Protein AF-D1Q072-F1 (afdb_monomer_lite)

Radius of gyration: 21.19 Å; chains: 1; bounding box: 79×36×53 Å

Foldseek 3Di:
DDPPPPQDWDAAPVRDIDSDPVVNVVVNVVVVLQVLQKWKKKKFFDQDPPPDRDGDAIAIEIEGDNVSCRVVLVVVVQCVVFNFPAQDDVRPDTHGRMDMDTDDPVCLVVQWDQDPVGIDHHAYEYEDLDDDPVQPPHHYDNSCVVVVPD

pLDDT: mean 84.67, std 10.83, range [37.0, 96.56]

Sequence (150 aa):
MERITSATIFKAFDGTIFESEIKCKEYEKKRKEFLNRIEFFLVRHSPDLTETGLFTKAFLVAVYSTECLQREIVNNYCIKKFGYLGPSVQGVRFQTYFSVSSINFETYLIGVIEEWKGKRRYDKILLSPTELDEFKGIERFDYMKEWGFK

Organism: NCBI:txid585502

Secondary structure (DSSP, 8-state):
---------EE-TTS-EES-HHHHHHHHHHHHHHHHTEEEEEEEEEE-TTTT--EEEEEEEEEE-TTS-HHHHHHHHHHHHH-EEEEPTTSSSEEESEEEEEE-HHHHHH-EEEETTEEEE-EEEEE-SS--GGGTTSEEE-HHHHHT--

Structure (mmCIF, N/CA/C/O backbone):
data_AF-D1Q072-F1
#
_entry.id   AF-D1Q072-F1
#
loop_
_atom_site.group_PDB
_atom_site.id
_atom_site.type_symbol
_atom_site.label_atom_id
_atom_site.label_alt_id
_atom_site.label_comp_id
_atom_site.label_asym_id
_atom_site.label_entity_id
_atom_site.label_seq_id
_atom_site.pdbx_PDB_ins_code
_atom_site.Cartn_x
_atom_site.Cartn_y
_atom_site.Cartn_z
_atom_site.occupancy
_atom_site.B_iso_or_equiv
_atom_site.auth_seq_id
_atom_site.auth_comp_id
_atom_site.auth_asym_id
_atom_site.auth_atom_id
_atom_site.pdbx_PDB_model_num
ATOM 1 N N . MET A 1 1 ? -51.315 5.923 27.790 1.00 37.00 1 MET A N 1
ATOM 2 C CA . MET A 1 1 ? -49.978 6.214 28.351 1.00 37.00 1 MET A CA 1
ATOM 3 C C . MET A 1 1 ? -48.946 5.778 27.329 1.00 37.00 1 MET A C 1
ATOM 5 O O . MET A 1 1 ? -48.575 4.611 27.306 1.00 37.00 1 MET A O 1
ATOM 9 N N . GLU A 1 2 ? -48.543 6.682 26.442 1.00 45.62 2 GLU A N 1
ATOM 10 C CA . GLU A 1 2 ? -47.451 6.422 25.504 1.00 45.62 2 GLU A CA 1
ATOM 11 C C . GLU A 1 2 ? -46.130 6.628 26.248 1.00 45.62 2 GLU A C 1
ATOM 13 O O . GLU A 1 2 ? -45.789 7.741 26.647 1.00 45.62 2 GLU A O 1
ATOM 18 N N . ARG A 1 3 ? -45.406 5.537 26.510 1.00 44.59 3 ARG A N 1
ATOM 19 C CA . ARG A 1 3 ? -44.022 5.618 26.977 1.00 44.59 3 ARG A CA 1
ATOM 20 C C . ARG A 1 3 ? -43.166 5.982 25.771 1.00 44.59 3 ARG A C 1
ATOM 22 O O . ARG A 1 3 ? -42.751 5.098 25.030 1.00 44.59 3 ARG A O 1
ATOM 29 N N . ILE A 1 4 ? -42.903 7.270 25.574 1.00 51.28 4 ILE A N 1
ATOM 30 C CA . ILE A 1 4 ? -41.814 7.700 24.698 1.00 51.28 4 ILE A CA 1
ATOM 31 C C . ILE A 1 4 ? -40.523 7.332 25.432 1.00 51.28 4 ILE A C 1
ATOM 33 O O . ILE A 1 4 ? -40.020 8.082 26.264 1.00 51.28 4 ILE A O 1
ATOM 37 N N . THR A 1 5 ? -40.015 6.125 25.190 1.00 47.72 5 THR A N 1
ATOM 38 C CA . THR A 1 5 ? -38.642 5.779 25.550 1.00 47.72 5 THR A CA 1
ATOM 39 C C . THR A 1 5 ? -37.745 6.562 24.609 1.00 47.72 5 THR A C 1
ATOM 41 O O . THR A 1 5 ? -37.548 6.166 23.462 1.00 47.72 5 THR A O 1
ATOM 44 N N . SER A 1 6 ? -37.247 7.709 25.064 1.00 57.16 6 SER A N 1
ATOM 45 C CA . SER A 1 6 ? -36.160 8.419 24.400 1.00 57.16 6 SER A CA 1
ATOM 46 C C . SER A 1 6 ? -34.942 7.493 24.377 1.00 57.16 6 SER A C 1
ATOM 48 O O . SER A 1 6 ? -34.194 7.414 25.351 1.00 57.16 6 SER A O 1
ATOM 50 N N . ALA A 1 7 ? -34.787 6.720 23.304 1.00 64.31 7 ALA A N 1
ATOM 51 C CA . ALA A 1 7 ? -33.599 5.916 23.088 1.00 64.31 7 ALA A CA 1
ATOM 52 C C . ALA A 1 7 ? -32.459 6.876 22.739 1.00 64.31 7 ALA A C 1
ATOM 54 O O . ALA A 1 7 ? -32.513 7.571 21.723 1.00 64.31 7 ALA A O 1
ATOM 55 N N . THR A 1 8 ? -31.45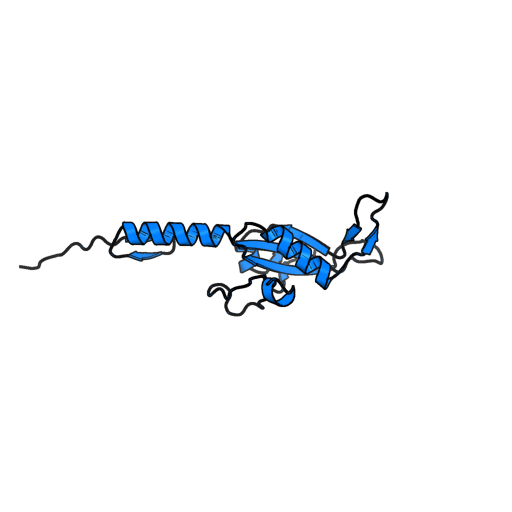3 6.964 23.605 1.00 69.25 8 THR A N 1
ATOM 56 C CA . THR A 1 8 ? -30.243 7.733 23.319 1.00 69.25 8 THR A CA 1
ATOM 57 C C . THR A 1 8 ? -29.452 6.983 22.258 1.00 69.25 8 THR A C 1
ATOM 59 O O . THR A 1 8 ? -28.876 5.931 22.523 1.00 69.25 8 THR A O 1
ATOM 62 N N . ILE A 1 9 ? -29.474 7.511 21.040 1.00 78.44 9 ILE A N 1
ATOM 63 C CA . ILE A 1 9 ? -28.798 6.933 19.887 1.00 78.44 9 ILE A CA 1
ATOM 64 C C . ILE A 1 9 ? -27.472 7.669 19.686 1.00 78.44 9 ILE A C 1
ATOM 66 O O . ILE A 1 9 ? -27.446 8.896 19.587 1.00 78.44 9 ILE A O 1
ATOM 70 N N . PHE A 1 10 ? -26.375 6.922 19.605 1.00 75.38 10 PHE A N 1
ATOM 71 C CA . PHE A 1 10 ? -25.039 7.458 19.359 1.00 75.38 10 PHE A CA 1
ATOM 72 C C . PHE A 1 10 ? -24.676 7.252 17.892 1.00 75.38 10 PHE A C 1
ATOM 74 O O . PHE A 1 10 ? -24.867 6.167 17.349 1.00 75.38 10 PHE A O 1
ATOM 81 N N . LYS A 1 11 ? -24.166 8.293 17.238 1.00 81.19 11 LYS A N 1
ATOM 82 C CA . LYS A 1 11 ? -23.777 8.260 15.827 1.00 81.19 11 LYS A CA 1
ATOM 83 C C . LYS A 1 11 ? -22.267 8.446 15.729 1.00 81.19 11 LYS A C 1
ATOM 85 O O . LYS A 1 11 ? -21.763 9.454 16.214 1.00 81.19 11 LYS A O 1
ATOM 90 N N . ALA A 1 12 ? -21.575 7.493 15.116 1.00 79.75 12 ALA A N 1
ATOM 91 C CA . ALA A 1 12 ? -20.141 7.594 14.867 1.00 79.75 12 ALA A CA 1
ATOM 92 C C . ALA A 1 12 ? -19.841 8.548 13.700 1.00 79.75 12 ALA A C 1
ATOM 94 O O . ALA A 1 12 ? -20.740 8.944 12.948 1.00 79.75 12 ALA A O 1
ATOM 95 N N . PHE A 1 13 ? -18.567 8.902 13.519 1.00 76.38 13 PHE A N 1
ATOM 96 C CA . PHE A 1 13 ? -18.127 9.834 12.470 1.00 76.38 13 PHE A CA 1
ATOM 97 C C . PHE A 1 13 ? -18.485 9.427 11.029 1.00 76.38 13 PHE A C 1
ATOM 99 O O . PHE A 1 13 ? -18.598 10.288 10.161 1.00 76.38 13 PHE A O 1
ATOM 106 N N . ASP A 1 14 ? -18.667 8.136 10.759 1.00 73.69 14 ASP A N 1
ATOM 107 C CA . ASP A 1 14 ? -19.071 7.600 9.452 1.00 73.69 14 ASP A CA 1
ATOM 108 C C . ASP A 1 14 ? -20.598 7.480 9.298 1.00 73.69 14 ASP A C 1
ATOM 110 O O . ASP A 1 14 ? -21.104 7.033 8.271 1.00 73.69 14 ASP A O 1
ATOM 114 N N . GLY A 1 15 ? -21.345 7.899 10.319 1.00 74.75 15 GLY A N 1
ATOM 115 C CA . GLY A 1 15 ? -22.796 7.865 10.356 1.00 74.75 15 GLY A CA 1
ATOM 116 C C . GLY A 1 15 ? -23.398 6.539 10.802 1.00 74.75 15 GLY A C 1
ATOM 117 O O . GLY A 1 15 ? -24.627 6.445 10.836 1.00 74.75 15 GLY A O 1
ATOM 118 N N . THR A 1 16 ? -22.577 5.555 11.185 1.00 82.25 16 THR A N 1
ATOM 119 C CA . THR A 1 16 ? -23.066 4.319 11.805 1.00 82.25 16 THR A CA 1
ATOM 120 C C . THR A 1 16 ? -23.690 4.599 13.170 1.00 82.25 16 THR A C 1
ATOM 122 O O . THR A 1 16 ? -23.283 5.508 13.898 1.00 82.25 16 THR A O 1
ATOM 125 N N . ILE A 1 17 ? -24.743 3.847 13.486 1.00 85.94 17 ILE A N 1
ATOM 126 C CA . ILE A 1 17 ? -25.601 4.097 14.640 1.00 85.94 17 ILE A CA 1
ATOM 127 C C . ILE A 1 17 ? -25.384 3.013 15.697 1.00 85.94 17 ILE A C 1
ATOM 129 O O . ILE A 1 17 ? -25.427 1.822 15.393 1.00 85.94 17 ILE A O 1
ATOM 133 N N . PHE A 1 18 ? -25.205 3.435 16.947 1.00 87.00 18 PHE A N 1
ATOM 134 C CA . PHE A 1 18 ? -24.988 2.576 18.102 1.00 87.00 18 PHE A CA 1
ATOM 135 C C . PHE A 1 18 ? -25.966 2.897 19.231 1.00 87.00 18 PHE A C 1
ATOM 137 O O . PHE A 1 18 ? -26.303 4.047 19.503 1.00 87.00 18 PHE A O 1
ATOM 144 N N . GLU A 1 19 ? -26.358 1.854 19.954 1.00 83.69 19 GLU A N 1
ATOM 145 C CA . GLU A 1 19 ? -27.234 1.942 21.130 1.00 83.69 19 GLU A CA 1
ATOM 146 C C . GLU A 1 19 ? -26.484 2.362 22.410 1.00 83.69 19 GLU A C 1
ATOM 148 O O . GLU A 1 19 ? -27.095 2.589 23.449 1.00 83.69 19 GLU A O 1
ATOM 153 N N . SER A 1 20 ? -25.147 2.436 22.373 1.00 85.69 20 SER A N 1
ATOM 154 C CA . SER A 1 20 ? -24.308 2.766 23.531 1.00 85.69 20 SER A CA 1
ATOM 155 C C . SER A 1 20 ? -23.090 3.593 23.127 1.00 85.69 20 SER A C 1
ATOM 157 O O . SER A 1 20 ? -22.403 3.273 22.154 1.00 85.69 20 SER A O 1
ATOM 159 N N . GLU A 1 21 ? -22.779 4.608 23.935 1.00 85.94 21 GLU A N 1
ATOM 160 C CA . GLU A 1 21 ? -21.612 5.480 23.774 1.00 85.94 21 GLU A CA 1
ATOM 161 C C . GLU A 1 21 ? -20.293 4.700 23.792 1.00 85.94 21 GLU A C 1
ATOM 163 O O . GLU A 1 21 ? -19.380 5.008 23.030 1.00 85.94 21 GLU A O 1
ATOM 168 N N . ILE A 1 22 ? -20.196 3.666 24.637 1.00 86.88 22 ILE A N 1
ATOM 169 C CA . ILE A 1 22 ? -18.973 2.865 24.784 1.00 86.88 22 ILE A CA 1
ATOM 170 C C . ILE A 1 22 ? -18.691 2.122 23.478 1.00 86.88 22 ILE A C 1
ATOM 172 O O . ILE A 1 22 ? -17.585 2.202 22.950 1.00 86.88 22 ILE A O 1
ATOM 176 N N . LYS A 1 23 ? -19.717 1.473 22.911 1.00 86.00 23 LYS A N 1
ATOM 177 C CA . LYS A 1 23 ? -19.608 0.771 21.624 1.00 86.00 23 LYS A CA 1
ATOM 178 C C . LYS A 1 23 ? -19.246 1.731 20.490 1.00 86.00 23 LYS A C 1
ATOM 180 O O . LYS A 1 23 ? -18.405 1.393 19.663 1.00 86.00 23 LYS A O 1
ATOM 185 N N . CYS A 1 24 ? -19.834 2.929 20.488 1.00 84.50 24 CYS A N 1
ATOM 186 C CA . CYS A 1 24 ? -19.510 3.975 19.521 1.00 84.50 24 CYS A CA 1
ATOM 187 C C . CYS A 1 24 ? -18.027 4.376 19.615 1.00 84.50 24 CYS A C 1
ATOM 189 O O . CYS A 1 24 ? -17.308 4.308 18.624 1.00 84.50 24 CYS A O 1
ATOM 191 N N . LYS A 1 25 ? -17.525 4.698 20.815 1.00 85.94 25 LYS A N 1
ATOM 192 C CA . LYS A 1 25 ? -16.119 5.093 21.016 1.00 85.94 25 LYS A CA 1
ATOM 193 C C . LYS A 1 25 ? -15.129 3.978 20.681 1.00 85.94 25 LYS A C 1
ATOM 195 O O . LYS A 1 25 ? -14.079 4.243 20.098 1.00 85.94 25 LYS A O 1
ATOM 200 N N . GLU A 1 26 ? -15.440 2.732 21.035 1.00 87.81 26 GLU A N 1
ATOM 201 C CA . GLU A 1 26 ? -14.604 1.581 20.675 1.00 87.81 26 GLU A CA 1
ATOM 202 C C . GLU A 1 26 ? -14.538 1.373 19.162 1.00 87.81 26 GLU A C 1
ATOM 204 O O . GLU A 1 26 ? -13.458 1.114 18.625 1.00 87.81 26 GLU A O 1
ATOM 209 N N . TYR A 1 27 ? -15.674 1.507 18.475 1.00 85.75 27 TYR A N 1
ATOM 210 C CA . TYR A 1 27 ? -15.736 1.446 17.020 1.00 85.75 27 TYR A CA 1
ATOM 211 C C . TYR A 1 27 ? -14.876 2.540 16.384 1.00 85.75 27 TYR A C 1
ATOM 213 O O . TYR A 1 27 ? -14.014 2.244 15.557 1.00 85.75 27 TYR A O 1
ATOM 221 N N . GLU A 1 28 ? -15.033 3.788 16.827 1.00 83.62 28 GLU A N 1
ATOM 222 C CA . GLU A 1 28 ? -14.271 4.914 16.291 1.00 83.62 28 GLU A CA 1
ATOM 223 C C . GLU A 1 28 ? -12.766 4.759 16.522 1.00 83.62 28 GLU A C 1
ATOM 225 O O . GLU A 1 28 ? -11.968 5.027 15.620 1.00 83.62 28 GLU A O 1
ATOM 230 N N . LYS A 1 29 ? -12.365 4.269 17.702 1.00 86.44 29 LYS A N 1
ATOM 231 C CA . LYS A 1 29 ? -10.961 3.984 18.012 1.00 86.44 29 LYS A CA 1
ATOM 232 C C . LYS A 1 29 ? -10.392 2.923 17.073 1.00 86.44 29 LYS A C 1
ATOM 234 O O . LYS A 1 29 ? -9.361 3.166 16.450 1.00 86.44 29 LYS A O 1
ATOM 239 N N . LYS A 1 30 ? -11.084 1.788 16.915 1.00 84.06 30 LYS A N 1
ATOM 240 C CA . LYS A 1 30 ? -10.671 0.718 15.990 1.00 84.06 30 LYS A CA 1
ATOM 241 C C . LYS A 1 30 ? -10.581 1.225 14.556 1.00 84.06 30 LYS A C 1
ATOM 243 O O . LYS A 1 30 ? -9.638 0.899 13.843 1.00 84.06 30 LYS A O 1
ATOM 248 N N . ARG A 1 31 ? -11.537 2.057 14.139 1.00 82.06 31 ARG A N 1
ATOM 249 C CA . ARG A 1 31 ? -11.571 2.630 12.794 1.00 82.06 31 ARG A CA 1
ATOM 250 C C . ARG A 1 31 ? -10.406 3.588 12.559 1.00 82.06 31 ARG A C 1
ATOM 252 O O . ARG A 1 31 ? -9.767 3.518 11.515 1.00 82.06 31 ARG A O 1
ATOM 259 N N . LYS A 1 32 ? -10.076 4.433 13.537 1.00 82.88 32 LYS A N 1
ATOM 260 C CA . LYS A 1 32 ? -8.916 5.331 13.473 1.00 82.88 32 LYS A CA 1
ATOM 261 C C . LYS A 1 32 ? -7.595 4.560 13.439 1.00 82.88 32 LYS A C 1
ATOM 263 O O . LYS A 1 32 ? -6.721 4.885 12.644 1.00 82.88 32 LYS A O 1
ATOM 268 N N . GLU A 1 33 ? -7.462 3.524 14.263 1.00 84.31 33 GLU A N 1
ATOM 269 C CA . GLU A 1 33 ? -6.295 2.634 14.248 1.00 84.31 33 GLU A CA 1
ATOM 270 C C . GLU A 1 33 ? -6.146 1.923 12.901 1.00 84.31 33 GLU A C 1
ATOM 272 O O . GLU A 1 33 ? -5.040 1.833 12.378 1.00 84.31 33 GLU A O 1
ATOM 277 N N . PHE A 1 34 ? -7.251 1.466 12.312 1.00 83.81 34 PHE A N 1
ATOM 278 C CA . PHE A 1 34 ? -7.257 0.863 10.985 1.00 83.81 34 PHE A CA 1
ATOM 279 C C . PHE A 1 34 ? -6.819 1.847 9.893 1.00 83.81 34 PHE A C 1
ATOM 281 O O . PHE A 1 34 ? -5.943 1.522 9.097 1.00 83.81 34 PHE A O 1
ATOM 288 N N . LEU A 1 35 ? -7.371 3.064 9.885 1.00 81.25 35 LEU A N 1
ATOM 289 C CA . LEU A 1 35 ? -7.003 4.094 8.910 1.00 81.25 35 LEU A CA 1
ATOM 290 C C . LEU A 1 35 ? -5.526 4.489 9.023 1.00 81.25 35 LEU A C 1
ATOM 292 O O . LEU A 1 35 ? -4.865 4.644 8.005 1.00 81.25 35 LEU A O 1
ATOM 296 N N . ASN A 1 36 ? -4.983 4.564 10.240 1.00 85.00 36 ASN A N 1
ATOM 297 C CA . ASN A 1 36 ? -3.559 4.839 10.461 1.00 85.00 36 ASN A CA 1
ATOM 298 C C . ASN A 1 36 ? -2.632 3.717 9.963 1.00 85.00 36 ASN A C 1
ATOM 300 O O . ASN A 1 36 ? -1.439 3.942 9.776 1.00 85.00 36 ASN A O 1
ATOM 304 N N . ARG A 1 37 ? -3.150 2.500 9.769 1.00 89.88 37 ARG A N 1
ATOM 305 C CA . ARG A 1 37 ? -2.379 1.365 9.239 1.00 89.88 37 ARG A CA 1
ATOM 306 C C . ARG A 1 37 ? -2.324 1.345 7.719 1.00 89.88 37 ARG A C 1
ATOM 308 O O . ARG A 1 37 ? -1.549 0.561 7.169 1.00 89.88 37 ARG A O 1
ATOM 315 N N . ILE A 1 38 ? -3.097 2.193 7.044 1.00 92.12 38 ILE A N 1
ATOM 316 C CA . ILE A 1 38 ? -3.127 2.271 5.586 1.00 92.12 38 ILE A CA 1
ATOM 317 C C . ILE A 1 38 ? -2.476 3.567 5.128 1.00 92.12 38 ILE A C 1
ATOM 319 O O . ILE A 1 38 ? -2.920 4.655 5.478 1.00 92.12 38 ILE A O 1
ATOM 323 N N . GLU A 1 39 ? -1.466 3.443 4.275 1.00 94.69 39 GLU A N 1
ATOM 324 C CA . GLU A 1 39 ? -0.904 4.582 3.553 1.00 94.69 39 GLU A CA 1
ATOM 325 C C . GLU A 1 39 ? -1.070 4.408 2.047 1.00 94.69 39 GLU A C 1
ATOM 327 O O . GLU A 1 39 ? -1.112 3.291 1.520 1.00 94.69 39 GLU A O 1
ATOM 332 N N . PHE A 1 40 ? -1.162 5.538 1.351 1.00 94.94 40 PHE A N 1
ATOM 333 C CA . PHE A 1 40 ? -1.367 5.588 -0.086 1.00 94.94 40 PHE A CA 1
ATOM 334 C C . PHE A 1 40 ? -0.142 6.181 -0.765 1.00 94.94 40 PHE A C 1
ATOM 336 O O . PHE A 1 40 ? 0.421 7.186 -0.324 1.00 94.94 40 PHE A O 1
ATOM 343 N N . PHE A 1 41 ? 0.243 5.578 -1.883 1.00 96.56 41 PHE A N 1
ATOM 344 C CA . PHE A 1 41 ? 1.399 5.986 -2.659 1.00 96.56 41 PHE A CA 1
ATOM 345 C C . PHE A 1 41 ? 1.071 6.063 -4.142 1.00 96.56 41 PHE A C 1
ATOM 347 O O . PHE A 1 41 ? 0.273 5.297 -4.681 1.00 96.56 41 PHE A O 1
ATOM 354 N N . LEU A 1 42 ? 1.755 6.976 -4.812 1.00 95.25 42 LEU A N 1
ATOM 355 C CA . LEU A 1 42 ? 1.902 6.999 -6.251 1.00 95.25 42 LEU A CA 1
ATOM 356 C C . LEU A 1 42 ? 3.273 6.432 -6.598 1.00 95.25 42 LEU A C 1
ATOM 358 O O . LEU A 1 42 ? 4.299 6.969 -6.171 1.00 95.25 42 LEU A O 1
ATOM 362 N N . VAL A 1 43 ? 3.279 5.368 -7.392 1.00 95.81 43 VAL A N 1
ATOM 363 C CA . VAL A 1 43 ? 4.502 4.775 -7.923 1.00 95.81 43 VAL A CA 1
ATOM 364 C C . VAL A 1 43 ? 4.617 5.160 -9.383 1.00 95.81 43 VAL A C 1
ATOM 366 O O . VAL A 1 43 ? 3.771 4.784 -10.190 1.00 95.81 43 VAL A O 1
ATOM 369 N N . ARG A 1 44 ? 5.676 5.888 -9.732 1.00 93.31 44 ARG A N 1
ATOM 370 C CA . ARG A 1 44 ? 6.046 6.139 -11.127 1.00 93.31 44 ARG A CA 1
ATOM 371 C C . ARG A 1 44 ? 7.183 5.210 -11.518 1.00 93.31 44 ARG A C 1
ATOM 373 O O . ARG A 1 44 ? 8.068 4.962 -10.709 1.00 93.31 44 ARG A O 1
ATOM 380 N N . HIS A 1 45 ? 7.166 4.690 -12.735 1.00 91.62 45 HIS A N 1
ATOM 381 C CA . HIS A 1 45 ? 8.172 3.751 -13.222 1.00 91.62 45 HIS A CA 1
ATOM 382 C C . HIS A 1 45 ? 8.389 3.893 -14.729 1.00 91.62 45 HIS A C 1
ATOM 384 O O . HIS A 1 45 ? 7.734 4.694 -15.401 1.00 91.62 45 HIS A O 1
ATOM 390 N N . SER A 1 46 ? 9.322 3.097 -15.259 1.00 88.38 46 SER A N 1
ATOM 391 C CA . SER A 1 46 ? 9.719 3.122 -16.672 1.00 88.38 46 SER A CA 1
ATOM 392 C C . SER A 1 46 ? 10.290 4.494 -17.065 1.00 88.38 46 SER A C 1
ATOM 394 O O . SER A 1 46 ? 9.605 5.274 -17.738 1.00 88.38 46 SER A O 1
ATOM 396 N N . PRO A 1 47 ? 11.512 4.814 -16.593 1.00 84.88 47 PRO A N 1
ATOM 397 C CA . PRO A 1 47 ? 12.196 6.045 -16.945 1.00 84.88 47 PRO A CA 1
ATOM 398 C C . PRO A 1 47 ? 12.461 6.058 -18.448 1.00 84.88 47 PRO A C 1
ATOM 400 O O . PRO A 1 47 ? 12.840 5.045 -19.035 1.00 84.88 47 PRO A O 1
ATOM 403 N N . ASP A 1 48 ? 12.235 7.207 -19.064 1.00 83.88 48 ASP A N 1
ATOM 404 C CA . ASP A 1 48 ? 12.623 7.455 -20.439 1.00 83.88 48 ASP A CA 1
ATOM 405 C C . ASP A 1 48 ? 14.153 7.493 -20.540 1.00 83.88 48 ASP A C 1
ATOM 407 O O . ASP A 1 48 ? 14.796 8.432 -20.076 1.00 83.88 48 ASP A O 1
ATOM 411 N N . LEU A 1 49 ? 14.731 6.452 -21.138 1.00 78.06 49 LEU A N 1
ATOM 412 C CA . LEU A 1 49 ? 16.177 6.310 -21.315 1.00 78.06 49 LEU A CA 1
ATOM 413 C C . LEU A 1 49 ? 16.716 7.048 -22.548 1.00 78.06 49 LEU A C 1
ATOM 415 O O . LEU A 1 49 ? 17.915 6.979 -22.804 1.00 78.06 49 LEU A O 1
ATOM 419 N N . THR A 1 50 ? 15.852 7.704 -23.329 1.00 75.38 50 THR A N 1
ATOM 420 C CA . THR A 1 50 ? 16.242 8.301 -24.613 1.00 75.38 50 THR A CA 1
ATOM 421 C C . THR A 1 50 ? 16.594 9.783 -24.503 1.00 75.38 50 THR A C 1
ATOM 423 O O . THR A 1 50 ? 17.608 10.186 -25.063 1.00 75.38 50 THR A O 1
ATOM 426 N N . GLU A 1 51 ? 15.829 10.579 -23.745 1.00 67.19 51 GLU A N 1
ATOM 427 C CA . GLU A 1 51 ? 16.082 12.026 -23.622 1.00 67.19 51 GLU A CA 1
ATOM 428 C C . GLU A 1 51 ? 15.910 12.575 -22.205 1.00 67.19 51 GLU A C 1
ATOM 430 O O . GLU A 1 51 ? 16.763 13.320 -21.724 1.00 67.19 51 GLU A O 1
ATOM 435 N N . THR A 1 52 ? 14.804 12.260 -21.528 1.00 73.12 52 THR A N 1
ATOM 436 C CA . THR A 1 52 ? 14.386 13.060 -20.362 1.00 73.12 52 THR A CA 1
ATOM 437 C C . THR A 1 52 ? 14.692 12.431 -19.008 1.00 73.12 52 THR A C 1
ATOM 439 O O . THR A 1 52 ? 14.703 13.135 -17.997 1.00 73.12 52 THR A O 1
ATOM 442 N N . GLY A 1 53 ? 14.886 11.111 -18.939 1.00 75.00 53 GLY A N 1
ATOM 443 C CA . GLY A 1 53 ? 14.987 10.385 -17.669 1.00 75.00 53 GLY A CA 1
ATOM 444 C C . GLY A 1 53 ? 13.676 10.332 -16.874 1.00 75.00 53 GLY A C 1
ATOM 445 O O . GLY A 1 53 ? 13.649 9.782 -15.772 1.00 75.00 53 GLY A O 1
ATOM 446 N N . LEU A 1 54 ? 12.579 10.896 -17.395 1.00 83.12 54 LEU A N 1
ATOM 447 C CA . LEU A 1 54 ? 11.304 10.994 -16.687 1.00 83.12 54 LEU A CA 1
ATOM 448 C C . LEU A 1 54 ? 10.552 9.666 -16.710 1.00 83.12 54 LEU A C 1
ATOM 450 O O . LEU A 1 54 ? 10.498 8.972 -17.722 1.00 83.12 54 LEU A O 1
ATOM 454 N N . PHE A 1 55 ? 9.901 9.331 -15.598 1.00 87.12 55 PHE A N 1
ATOM 455 C CA . PHE A 1 55 ? 9.038 8.157 -15.529 1.00 87.12 55 PHE A CA 1
ATOM 456 C C . PHE A 1 55 ? 7.779 8.348 -16.379 1.00 87.12 55 PHE A C 1
ATOM 458 O O . PHE A 1 55 ? 7.042 9.322 -16.221 1.00 87.12 55 PHE A O 1
ATOM 465 N N . THR A 1 56 ? 7.529 7.400 -17.278 1.00 86.19 56 THR A N 1
ATOM 466 C CA . THR A 1 56 ? 6.466 7.495 -18.293 1.00 86.19 56 THR A CA 1
ATOM 467 C C . THR A 1 56 ? 5.146 6.871 -17.845 1.00 86.19 56 THR A C 1
ATOM 469 O O . THR A 1 56 ? 4.079 7.277 -18.322 1.00 86.19 56 THR A O 1
ATOM 472 N N . LYS A 1 57 ? 5.217 5.898 -16.929 1.00 89.94 57 LYS A N 1
ATOM 473 C CA . LYS A 1 57 ? 4.084 5.124 -16.413 1.00 89.94 57 LYS A CA 1
ATOM 474 C C . LYS A 1 57 ? 3.942 5.318 -14.909 1.00 89.94 57 LYS A C 1
ATOM 476 O O . LYS A 1 57 ? 4.922 5.601 -14.219 1.00 89.94 57 LYS A O 1
ATOM 481 N N . ALA A 1 58 ? 2.726 5.148 -14.400 1.00 92.88 58 ALA A N 1
ATOM 482 C CA . ALA A 1 58 ? 2.472 5.173 -12.971 1.00 92.88 58 ALA A CA 1
ATOM 483 C C . ALA A 1 58 ? 1.268 4.309 -12.587 1.00 92.88 58 ALA A C 1
ATOM 485 O O . ALA A 1 58 ? 0.421 4.001 -13.423 1.00 92.88 58 ALA A O 1
ATOM 486 N N . PHE A 1 59 ? 1.206 3.946 -11.312 1.00 94.31 59 PHE A N 1
ATOM 487 C CA . PHE A 1 59 ? 0.070 3.279 -10.688 1.00 94.31 59 PHE A CA 1
ATOM 488 C C . PHE A 1 59 ? -0.046 3.706 -9.221 1.00 94.31 59 PHE A C 1
ATOM 490 O O . PHE A 1 59 ? 0.896 4.230 -8.618 1.00 94.31 59 PHE A O 1
ATOM 497 N N . LEU A 1 60 ? -1.230 3.514 -8.656 1.00 95.50 60 LEU A N 1
ATOM 498 C CA . LEU A 1 60 ? -1.581 3.880 -7.294 1.00 95.50 60 LEU A CA 1
ATOM 499 C C . LEU A 1 60 ? -1.532 2.651 -6.398 1.00 95.50 60 LEU A C 1
ATOM 501 O O . LEU A 1 60 ? -2.027 1.585 -6.759 1.00 95.50 60 LEU A O 1
ATOM 505 N N . VAL A 1 61 ? -0.964 2.813 -5.212 1.00 96.00 61 VAL A N 1
ATOM 506 C CA . VAL A 1 61 ? -0.754 1.725 -4.263 1.00 96.00 61 VAL A CA 1
ATOM 507 C C . VAL A 1 61 ? -1.365 2.097 -2.927 1.00 96.00 61 VAL A C 1
ATOM 509 O O . VAL A 1 61 ? -1.010 3.125 -2.358 1.00 96.00 61 VAL A O 1
ATOM 512 N N . ALA A 1 62 ? -2.251 1.254 -2.411 1.00 95.44 62 ALA A N 1
ATOM 513 C CA . ALA A 1 62 ? -2.621 1.262 -1.002 1.00 95.44 62 ALA A CA 1
ATOM 514 C C . ALA A 1 62 ? -1.806 0.191 -0.280 1.00 95.44 62 ALA A C 1
ATOM 516 O O . ALA A 1 62 ? -1.686 -0.928 -0.776 1.00 95.44 62 ALA A O 1
ATOM 517 N N . VAL A 1 63 ? -1.242 0.517 0.878 1.00 95.56 63 VAL A N 1
ATOM 518 C CA . VAL A 1 63 ? -0.440 -0.423 1.663 1.00 95.56 63 VAL A CA 1
ATOM 519 C C . VAL A 1 63 ? -0.999 -0.511 3.061 1.00 95.56 63 VAL A C 1
ATOM 521 O O . VAL A 1 63 ? -1.035 0.491 3.769 1.00 95.56 63 VAL A O 1
ATOM 524 N N . TYR A 1 64 ? -1.382 -1.716 3.463 1.00 94.12 64 TYR A N 1
ATOM 525 C CA . TYR A 1 64 ? -1.758 -2.010 4.835 1.00 94.12 64 TYR A CA 1
ATOM 526 C C . TYR A 1 64 ? -0.570 -2.619 5.579 1.00 94.12 64 TYR A C 1
ATOM 528 O O . TYR A 1 64 ? 0.029 -3.588 5.114 1.00 94.12 64 TYR A O 1
ATOM 536 N N . SER A 1 65 ? -0.238 -2.062 6.744 1.00 91.19 65 SER A N 1
ATOM 537 C CA . SER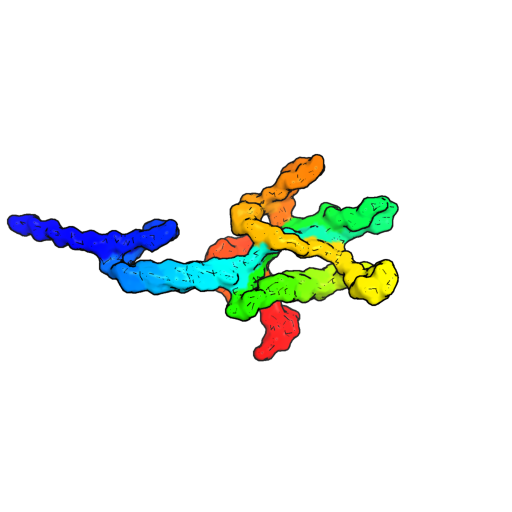 A 1 65 ? 0.777 -2.612 7.642 1.00 91.19 65 SER A CA 1
ATOM 538 C C . SER A 1 65 ? 0.379 -2.404 9.097 1.00 91.19 65 SER A C 1
ATOM 540 O O . SER A 1 65 ? 0.009 -1.305 9.502 1.00 91.19 65 SER A O 1
ATOM 542 N N . THR A 1 66 ? 0.495 -3.451 9.911 1.00 86.88 66 THR A N 1
ATOM 543 C CA . THR A 1 66 ? 0.290 -3.370 11.364 1.00 86.88 66 THR A CA 1
ATOM 544 C C . THR A 1 66 ? 1.460 -2.719 12.098 1.00 86.88 66 THR A C 1
ATOM 546 O O . THR A 1 66 ? 1.266 -2.219 13.201 1.00 86.88 66 THR A O 1
ATOM 549 N N . GLU A 1 67 ? 2.647 -2.713 11.489 1.00 86.69 67 GLU A N 1
ATOM 550 C CA . GLU A 1 67 ? 3.913 -2.269 12.093 1.00 86.69 67 GLU A CA 1
ATOM 551 C C . GLU A 1 67 ? 4.379 -0.902 11.574 1.00 86.69 67 GLU A C 1
ATOM 553 O O . GLU A 1 67 ? 5.507 -0.491 11.821 1.00 86.69 67 GLU A O 1
ATOM 558 N N . CYS A 1 68 ? 3.518 -0.185 10.847 1.00 85.38 68 CYS A N 1
ATOM 559 C CA . CYS A 1 68 ? 3.851 1.098 10.225 1.00 85.38 68 CYS A CA 1
ATOM 560 C C . CYS A 1 68 ? 5.038 1.022 9.234 1.00 85.38 68 CYS A C 1
ATOM 562 O O . CYS A 1 68 ? 5.800 1.975 9.077 1.00 85.38 68 CYS A O 1
ATOM 564 N N . LEU A 1 69 ? 5.189 -0.115 8.542 1.00 91.25 69 LEU A N 1
ATOM 565 C CA . LEU A 1 69 ? 6.252 -0.361 7.555 1.00 91.25 69 LEU A CA 1
ATOM 566 C C . LEU A 1 69 ? 5.786 -0.115 6.109 1.00 91.25 69 LEU A C 1
ATOM 568 O O . LEU A 1 69 ? 6.349 -0.662 5.160 1.00 91.25 69 LEU A O 1
ATOM 572 N N . GLN A 1 70 ? 4.737 0.689 5.905 1.00 94.69 70 GLN A N 1
ATOM 573 C CA . GLN A 1 70 ? 4.075 0.842 4.605 1.00 94.69 70 GLN A CA 1
ATOM 574 C C . GLN A 1 70 ? 5.052 1.291 3.512 1.00 94.69 70 GLN A C 1
ATOM 576 O O . GLN A 1 70 ? 5.060 0.741 2.407 1.00 94.69 70 GLN A O 1
ATOM 581 N N . ARG A 1 71 ? 5.927 2.250 3.840 1.00 94.00 71 ARG A N 1
ATOM 582 C CA . ARG A 1 71 ? 6.932 2.768 2.906 1.00 94.00 71 ARG A CA 1
ATOM 583 C C . ARG A 1 71 ? 7.999 1.731 2.546 1.00 94.00 71 ARG A C 1
ATOM 585 O O . ARG A 1 71 ? 8.463 1.701 1.407 1.00 94.00 71 ARG A O 1
ATOM 592 N N . GLU A 1 72 ? 8.387 0.874 3.483 1.00 93.81 72 GLU A N 1
ATOM 593 C CA . GLU A 1 72 ? 9.337 -0.211 3.217 1.00 93.81 72 GLU A CA 1
ATOM 594 C C . GLU A 1 72 ? 8.710 -1.292 2.340 1.00 93.81 72 GLU A C 1
ATOM 596 O O . GLU A 1 72 ? 9.323 -1.736 1.370 1.00 93.81 72 GLU A O 1
ATOM 601 N N . ILE A 1 73 ? 7.455 -1.649 2.616 1.00 95.12 73 ILE A N 1
ATOM 602 C CA . ILE A 1 73 ? 6.694 -2.629 1.838 1.00 95.12 73 ILE A CA 1
ATOM 603 C C . ILE A 1 73 ? 6.543 -2.164 0.383 1.00 95.12 73 ILE A C 1
ATOM 605 O O . ILE A 1 73 ? 6.886 -2.910 -0.535 1.00 95.12 73 ILE A O 1
ATOM 609 N N . VAL A 1 74 ? 6.101 -0.925 0.130 1.00 96.56 74 VAL A N 1
ATOM 610 C CA . VAL A 1 74 ? 5.961 -0.440 -1.258 1.00 96.56 74 VAL A CA 1
ATOM 611 C C . VAL A 1 74 ? 7.305 -0.369 -1.981 1.00 96.56 74 VAL A C 1
ATOM 613 O O . VAL A 1 74 ? 7.384 -0.745 -3.150 1.00 96.56 74 VAL A O 1
ATOM 616 N N . ASN A 1 75 ? 8.379 0.041 -1.298 1.00 94.25 75 ASN A N 1
ATOM 617 C CA . ASN A 1 75 ? 9.714 0.059 -1.890 1.00 94.25 75 ASN A CA 1
ATOM 618 C C . ASN A 1 75 ? 10.180 -1.354 -2.250 1.00 94.25 75 ASN A C 1
ATOM 620 O O . ASN A 1 75 ? 10.621 -1.572 -3.374 1.00 94.25 75 ASN A O 1
ATOM 624 N N . ASN A 1 76 ? 10.032 -2.324 -1.346 1.00 94.56 76 ASN A N 1
ATOM 625 C CA . ASN A 1 76 ? 10.409 -3.716 -1.596 1.00 94.56 76 ASN A CA 1
ATOM 626 C C . ASN A 1 76 ? 9.597 -4.342 -2.731 1.00 94.56 76 ASN A C 1
ATOM 628 O O . ASN A 1 76 ? 10.161 -5.038 -3.578 1.00 94.56 76 ASN A O 1
ATOM 632 N N . TYR A 1 77 ? 8.298 -4.048 -2.797 1.00 95.44 77 TYR A N 1
ATOM 633 C CA . TYR A 1 77 ? 7.456 -4.442 -3.922 1.00 95.44 77 TYR A CA 1
ATOM 634 C C . TYR A 1 77 ? 7.998 -3.882 -5.243 1.00 95.44 77 TYR A C 1
ATOM 636 O O . TYR A 1 77 ? 8.200 -4.629 -6.202 1.00 95.44 77 TYR A O 1
ATOM 644 N N . CYS A 1 78 ? 8.313 -2.586 -5.283 1.00 94.50 78 CYS A N 1
ATOM 645 C CA . CYS A 1 78 ? 8.838 -1.940 -6.483 1.00 94.50 78 CYS A CA 1
ATOM 646 C C . CYS A 1 78 ? 10.234 -2.449 -6.869 1.00 94.50 78 CYS A C 1
ATOM 648 O O . CYS A 1 78 ? 10.493 -2.653 -8.053 1.00 94.50 78 CYS A O 1
ATOM 650 N N . ILE A 1 79 ? 11.113 -2.720 -5.900 1.00 93.00 79 ILE A N 1
ATOM 651 C CA . ILE A 1 79 ? 12.442 -3.302 -6.142 1.00 93.00 79 ILE A CA 1
ATOM 652 C C . ILE A 1 79 ? 12.304 -4.691 -6.762 1.00 93.00 79 ILE A C 1
ATOM 654 O O . ILE A 1 79 ? 12.949 -4.969 -7.768 1.00 93.00 79 ILE A O 1
ATOM 658 N N . LYS A 1 80 ? 11.444 -5.554 -6.211 1.00 92.06 80 LYS A N 1
ATOM 659 C CA . LYS A 1 80 ? 11.226 -6.903 -6.754 1.00 92.06 80 LYS A CA 1
ATOM 660 C C . LYS A 1 80 ? 10.588 -6.878 -8.144 1.00 92.06 80 LYS A C 1
ATOM 662 O O . LYS A 1 80 ? 10.883 -7.753 -8.950 1.00 92.06 80 LYS A O 1
ATOM 667 N N . LYS A 1 81 ? 9.734 -5.889 -8.429 1.00 92.94 81 LYS A N 1
ATOM 668 C CA . LYS A 1 81 ? 9.019 -5.777 -9.708 1.00 92.94 81 LYS A CA 1
ATOM 669 C C . LYS A 1 81 ? 9.835 -5.112 -10.820 1.00 92.94 81 LYS A C 1
ATOM 671 O O . LYS A 1 81 ? 9.751 -5.544 -11.964 1.00 92.94 81 LYS A O 1
ATOM 676 N N . PHE A 1 82 ? 10.584 -4.056 -10.506 1.00 91.44 82 PHE A N 1
ATOM 677 C CA . PHE A 1 82 ? 11.261 -3.210 -11.500 1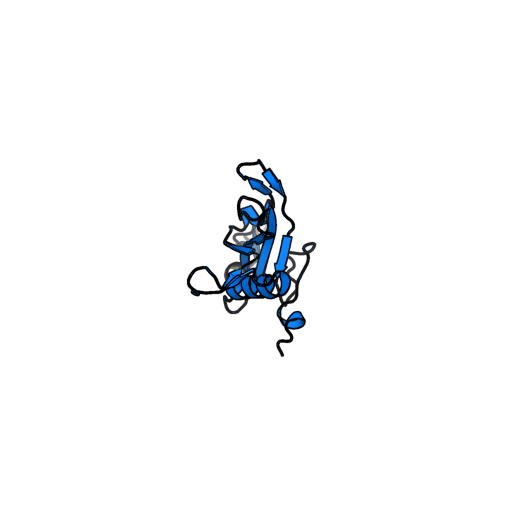.00 91.44 82 PHE A CA 1
ATOM 678 C C . PHE A 1 82 ? 12.788 -3.234 -11.404 1.00 91.44 82 PHE A C 1
ATOM 680 O O . PHE A 1 82 ? 13.461 -2.931 -12.384 1.00 91.44 82 PHE A O 1
ATOM 687 N N . GLY A 1 83 ? 13.347 -3.579 -10.244 1.00 88.88 83 GLY A N 1
ATOM 688 C CA . GLY A 1 83 ? 14.789 -3.610 -10.025 1.00 88.88 83 GLY A CA 1
ATOM 689 C C . GLY A 1 83 ? 15.460 -2.232 -10.013 1.00 88.88 83 GLY A C 1
ATOM 690 O O . GLY A 1 83 ? 14.838 -1.186 -9.788 1.00 88.88 83 GLY A O 1
ATOM 691 N N . TYR A 1 84 ? 16.771 -2.252 -10.247 1.00 87.81 84 TYR A N 1
ATOM 692 C CA . TYR A 1 84 ? 17.644 -1.080 -10.254 1.00 87.81 84 TYR A CA 1
ATOM 693 C C . TYR A 1 84 ? 18.205 -0.820 -11.648 1.00 87.81 84 TYR A C 1
ATOM 695 O O . TYR A 1 84 ? 18.535 -1.760 -12.366 1.00 87.81 84 TYR A O 1
ATOM 703 N N . LEU A 1 85 ? 18.354 0.458 -11.993 1.00 80.44 85 LEU A N 1
ATOM 704 C CA . LEU A 1 85 ? 18.996 0.920 -13.223 1.00 80.44 85 LEU A CA 1
ATOM 705 C C . LEU A 1 85 ? 20.501 0.653 -13.209 1.00 80.44 85 LEU A C 1
ATOM 707 O O . LEU A 1 85 ? 21.092 0.340 -14.236 1.00 80.44 85 LEU A O 1
ATOM 711 N N . GLY A 1 86 ? 21.110 0.771 -12.031 1.00 81.50 86 GLY A N 1
ATOM 712 C CA . GLY A 1 86 ? 22.546 0.639 -11.836 1.00 81.50 86 GLY A CA 1
ATOM 713 C C . GLY A 1 86 ? 23.019 1.408 -10.603 1.00 81.50 86 GLY A C 1
ATOM 714 O O . GLY A 1 86 ? 22.197 1.924 -9.839 1.00 81.50 86 GLY A O 1
ATOM 715 N N . PRO A 1 87 ? 24.337 1.478 -10.365 1.00 81.19 87 PRO A N 1
ATOM 716 C CA . PRO A 1 87 ? 24.896 2.351 -9.340 1.00 81.19 87 PRO A CA 1
ATOM 717 C C . PRO A 1 87 ? 24.621 3.823 -9.684 1.00 81.19 87 PRO A C 1
ATOM 719 O O . PRO A 1 87 ? 24.717 4.228 -10.840 1.00 81.19 87 PRO A O 1
ATOM 722 N N . SER A 1 88 ? 24.279 4.627 -8.678 1.00 75.06 88 SER A N 1
ATOM 723 C CA . SER A 1 88 ? 24.095 6.072 -8.832 1.00 75.06 88 SER A CA 1
ATOM 724 C C . SER A 1 88 ? 25.416 6.763 -9.181 1.00 75.06 88 SER A C 1
ATOM 726 O O . SER A 1 88 ? 26.503 6.281 -8.841 1.00 75.06 88 SER A O 1
ATOM 728 N N . VAL A 1 89 ? 25.325 7.934 -9.814 1.00 64.69 89 VAL A N 1
ATOM 729 C CA . VAL A 1 89 ? 26.480 8.790 -10.104 1.00 64.69 89 VAL A CA 1
ATOM 730 C C . VAL A 1 89 ? 27.180 9.118 -8.775 1.00 64.69 89 VAL A C 1
ATOM 732 O O . VAL A 1 89 ? 26.531 9.546 -7.824 1.00 64.69 89 VAL A O 1
ATOM 735 N N . GLN A 1 90 ? 28.493 8.865 -8.703 1.00 69.25 90 GLN A N 1
ATOM 736 C CA . GLN A 1 90 ? 29.349 8.940 -7.498 1.00 69.25 90 GLN A CA 1
ATOM 737 C C . GLN A 1 90 ? 29.224 7.783 -6.481 1.00 69.25 90 GLN A C 1
ATOM 739 O O . GLN A 1 90 ? 29.800 7.861 -5.399 1.00 69.25 90 GLN A O 1
ATOM 744 N N . GLY A 1 91 ? 28.527 6.688 -6.807 1.00 63.69 91 GLY A N 1
ATOM 745 C CA . GLY A 1 91 ? 28.509 5.464 -5.986 1.00 63.69 91 GLY A CA 1
ATOM 746 C C . GLY A 1 91 ? 27.662 5.549 -4.710 1.00 63.69 91 GLY A C 1
ATOM 747 O O . GLY A 1 91 ? 27.623 4.606 -3.920 1.00 63.69 91 GLY A O 1
ATOM 748 N N . VAL A 1 92 ? 26.944 6.654 -4.506 1.00 62.47 92 VAL A N 1
ATOM 749 C CA . VAL A 1 92 ? 26.033 6.825 -3.373 1.00 62.47 92 VAL A CA 1
ATOM 750 C C . VAL A 1 92 ? 24.660 6.278 -3.771 1.00 62.47 92 VAL A C 1
ATOM 752 O O . VAL A 1 92 ? 23.842 6.998 -4.339 1.00 62.47 92 VAL A O 1
ATOM 755 N N . ARG A 1 93 ? 24.408 5.005 -3.424 1.00 74.75 93 ARG A N 1
ATOM 756 C CA . ARG A 1 93 ? 23.158 4.231 -3.642 1.00 74.75 93 ARG A CA 1
ATOM 757 C C . ARG A 1 93 ? 22.968 3.694 -5.065 1.00 74.75 93 ARG A C 1
ATOM 759 O O . ARG A 1 93 ? 23.690 4.047 -5.990 1.00 74.75 93 ARG A O 1
ATOM 766 N N . PHE A 1 94 ? 21.982 2.814 -5.226 1.00 82.31 94 PHE A N 1
ATOM 767 C CA . PHE A 1 94 ? 21.518 2.348 -6.530 1.00 82.31 94 PHE A CA 1
ATOM 768 C C . PHE A 1 94 ? 20.423 3.270 -7.067 1.00 82.31 94 PHE A C 1
ATOM 770 O O . PHE A 1 94 ? 19.521 3.672 -6.330 1.00 82.31 94 PHE A O 1
ATOM 777 N N . GLN A 1 95 ? 20.489 3.579 -8.356 1.00 83.75 95 GLN A N 1
ATOM 778 C CA . GLN A 1 95 ? 19.435 4.283 -9.068 1.00 83.75 95 GLN A CA 1
ATOM 779 C C . GLN A 1 95 ? 18.277 3.314 -9.331 1.00 83.75 95 GLN A C 1
ATOM 781 O O . GLN A 1 95 ? 18.473 2.230 -9.879 1.00 83.75 95 GLN A O 1
ATOM 786 N N . THR A 1 96 ? 17.065 3.672 -8.917 1.00 87.00 96 THR A N 1
ATOM 787 C CA . THR A 1 96 ? 15.864 2.836 -9.064 1.00 87.00 96 THR A CA 1
ATOM 788 C C . THR A 1 96 ? 15.181 3.047 -10.417 1.00 87.00 96 THR A C 1
ATOM 790 O O . THR A 1 96 ? 15.171 4.152 -10.953 1.00 87.00 96 THR A O 1
ATOM 793 N N . TYR A 1 97 ? 14.523 2.004 -10.939 1.00 89.06 97 TYR A N 1
ATOM 794 C CA . TYR A 1 97 ? 13.626 2.098 -12.110 1.00 89.06 97 TYR A CA 1
ATOM 795 C C . TYR A 1 97 ? 12.257 2.730 -11.795 1.00 89.06 97 TYR A C 1
ATOM 797 O O . TYR A 1 97 ? 11.353 2.741 -12.638 1.00 89.06 97 TYR A O 1
ATOM 805 N N . PHE A 1 98 ? 12.091 3.235 -10.577 1.00 92.38 98 PHE A N 1
ATOM 806 C CA . PHE A 1 98 ? 10.841 3.765 -10.066 1.00 92.38 98 PHE A CA 1
ATOM 807 C C . PHE A 1 98 ? 11.079 4.909 -9.077 1.00 92.38 98 PHE A C 1
ATOM 809 O O . PHE A 1 98 ? 12.167 5.052 -8.513 1.00 92.38 98 PHE A O 1
ATOM 816 N N . SER A 1 99 ? 10.031 5.683 -8.820 1.00 92.00 99 SER A N 1
ATOM 817 C CA . SER A 1 99 ? 9.930 6.602 -7.693 1.00 92.00 99 SER A CA 1
ATOM 818 C C . SER A 1 99 ? 8.614 6.394 -6.954 1.00 92.00 99 SER A C 1
ATOM 820 O O . SER A 1 99 ? 7.591 6.059 -7.551 1.00 92.00 99 SER A O 1
ATOM 822 N N . VAL A 1 100 ? 8.654 6.588 -5.637 1.00 94.69 100 VAL A N 1
ATOM 823 C CA . VAL A 1 100 ? 7.493 6.459 -4.752 1.00 94.69 100 VAL A CA 1
ATOM 824 C C . VAL A 1 100 ? 7.236 7.804 -4.093 1.00 94.69 100 VAL A C 1
ATOM 826 O O . VAL A 1 100 ? 8.150 8.423 -3.547 1.00 94.69 100 VAL A O 1
ATOM 829 N N . SER A 1 101 ? 5.992 8.266 -4.137 1.00 93.88 101 SER A N 1
ATOM 830 C CA . SER A 1 101 ? 5.546 9.491 -3.469 1.00 93.88 101 SER A CA 1
ATOM 831 C C . SER A 1 101 ? 4.292 9.206 -2.655 1.00 93.88 101 SER A C 1
ATOM 833 O O . SER A 1 101 ? 3.376 8.562 -3.160 1.00 93.88 101 SER A O 1
ATOM 835 N N . SER A 1 102 ? 4.242 9.673 -1.409 1.00 94.00 102 SER A N 1
ATOM 836 C CA . SER A 1 102 ? 3.040 9.573 -0.576 1.00 94.00 102 SER A CA 1
ATOM 837 C C . SER A 1 102 ? 1.928 10.458 -1.137 1.00 94.00 102 SER A C 1
ATOM 839 O O . SER A 1 102 ? 2.193 11.557 -1.626 1.00 94.00 102 SER A O 1
ATOM 841 N N . ILE A 1 103 ? 0.691 9.975 -1.069 1.00 93.38 103 ILE A N 1
ATOM 842 C CA . ILE A 1 103 ? -0.505 10.689 -1.524 1.00 93.38 103 ILE A CA 1
ATOM 843 C C . ILE A 1 103 ? -1.628 10.565 -0.495 1.00 93.38 103 ILE A C 1
ATOM 845 O O . ILE A 1 103 ? -1.586 9.729 0.406 1.00 93.38 103 ILE A O 1
ATOM 849 N N . ASN A 1 104 ? -2.667 11.376 -0.671 1.00 89.88 104 ASN A N 1
ATOM 850 C CA . ASN A 1 104 ? -3.848 11.339 0.180 1.00 89.88 104 ASN A CA 1
ATOM 851 C C . ASN A 1 104 ? -4.859 10.294 -0.308 1.00 89.88 104 ASN A C 1
ATOM 853 O O . ASN A 1 104 ? -4.908 9.938 -1.491 1.00 89.88 104 ASN A O 1
ATOM 857 N N . PHE A 1 105 ? -5.730 9.866 0.605 1.00 86.94 105 PHE A N 1
ATOM 858 C CA . PHE A 1 105 ? -6.823 8.936 0.317 1.00 86.94 105 PHE A CA 1
ATOM 859 C C . PHE A 1 105 ? -7.744 9.424 -0.810 1.00 86.94 105 PHE A C 1
ATOM 861 O O . PHE A 1 105 ? -8.108 8.647 -1.688 1.00 86.94 105 PHE A O 1
ATOM 868 N N . GLU A 1 106 ? -8.078 10.716 -0.835 1.00 86.31 106 GLU A N 1
ATOM 869 C CA . GLU A 1 106 ? -8.935 11.302 -1.875 1.00 86.31 106 GLU A CA 1
ATOM 870 C C . GLU A 1 106 ? -8.327 11.138 -3.272 1.00 86.31 106 GLU A C 1
ATOM 872 O O . GLU A 1 106 ? -9.003 10.708 -4.206 1.00 86.31 106 GLU A O 1
ATOM 877 N N . THR A 1 107 ? -7.024 11.396 -3.408 1.00 86.94 107 THR A N 1
ATOM 878 C CA . THR A 1 107 ? -6.293 11.212 -4.668 1.00 86.94 107 THR A CA 1
ATOM 879 C C . THR A 1 107 ? -6.306 9.747 -5.098 1.00 86.94 107 THR A C 1
ATOM 881 O O . THR A 1 107 ? -6.538 9.441 -6.270 1.00 86.94 107 THR A O 1
ATOM 884 N N . TYR A 1 108 ? -6.119 8.828 -4.147 1.00 89.00 108 TYR A N 1
ATOM 885 C CA . TYR A 1 108 ? -6.205 7.395 -4.404 1.00 89.00 108 TYR A CA 1
ATOM 886 C C . TYR A 1 108 ? -7.611 6.970 -4.854 1.00 89.00 108 TYR A C 1
ATOM 888 O O . TYR A 1 108 ? -7.751 6.198 -5.805 1.00 89.00 108 TYR A O 1
ATOM 896 N N . LEU A 1 109 ? -8.668 7.481 -4.216 1.00 86.75 109 LEU A N 1
ATOM 897 C CA . LEU A 1 109 ? -10.058 7.179 -4.561 1.00 86.75 109 LEU A CA 1
ATOM 898 C C . LEU A 1 109 ? -10.431 7.682 -5.953 1.00 86.75 109 LEU A C 1
ATOM 900 O O . LEU A 1 109 ? -10.927 6.895 -6.763 1.00 86.75 109 LEU A O 1
ATOM 904 N N . ILE A 1 110 ? -10.143 8.949 -6.252 1.00 88.38 110 ILE A N 1
ATOM 905 C CA . ILE A 1 110 ? -10.417 9.545 -7.565 1.00 88.38 110 ILE A CA 1
ATOM 906 C C . ILE A 1 110 ? -9.684 8.749 -8.651 1.00 88.38 110 ILE A C 1
ATOM 908 O O . ILE A 1 110 ? -10.241 8.473 -9.712 1.00 88.38 110 ILE A O 1
ATOM 912 N N . GLY A 1 111 ? -8.446 8.324 -8.377 1.00 86.12 111 GLY A N 1
ATOM 913 C CA . GLY A 1 111 ? -7.656 7.525 -9.313 1.00 86.12 111 GLY A CA 1
ATOM 914 C C . GLY A 1 111 ? -7.194 8.297 -10.551 1.00 86.12 111 GLY A C 1
ATOM 915 O O . GLY A 1 111 ? -6.682 7.696 -11.495 1.00 86.12 111 GLY A O 1
ATOM 916 N N . VAL A 1 112 ? -7.399 9.616 -10.557 1.00 86.69 112 VAL A N 1
ATOM 917 C CA . VAL A 1 112 ? -7.025 10.532 -11.630 1.00 86.69 112 VAL A CA 1
ATOM 918 C C . VAL A 1 112 ? -6.103 11.584 -11.047 1.00 86.69 112 VAL A C 1
ATOM 920 O O . VAL A 1 112 ? -6.427 12.208 -10.038 1.00 86.69 112 VAL A O 1
ATOM 923 N N . ILE A 1 113 ? -4.963 11.778 -11.695 1.00 85.94 113 ILE A N 1
ATOM 924 C CA . ILE A 1 113 ? -3.984 12.793 -11.324 1.00 85.94 113 ILE A CA 1
ATOM 925 C C . ILE A 1 113 ? -3.870 13.783 -12.473 1.00 85.94 113 ILE A C 1
ATOM 927 O O . ILE A 1 113 ? -3.794 13.399 -13.642 1.00 85.94 113 ILE A O 1
ATOM 931 N N . GLU A 1 114 ? -3.887 15.064 -12.126 1.00 82.81 114 GLU A N 1
ATOM 932 C CA . GLU A 1 114 ? -3.616 16.146 -13.059 1.00 82.81 114 GLU A CA 1
ATOM 933 C C . GLU A 1 114 ? -2.104 16.328 -13.184 1.00 82.81 114 GLU A C 1
ATOM 935 O O . GLU A 1 114 ? -1.408 16.644 -12.220 1.00 82.81 114 GLU A O 1
ATOM 940 N N . GLU A 1 115 ? -1.587 16.063 -14.378 1.00 79.38 115 GLU A N 1
ATOM 941 C CA . GLU A 1 115 ? -0.192 16.286 -14.734 1.00 79.38 115 GLU A CA 1
ATOM 942 C C . GLU A 1 115 ? -0.109 17.375 -15.809 1.00 79.38 115 GLU A C 1
ATOM 944 O O . GLU A 1 115 ? -1.110 17.778 -16.398 1.00 79.38 115 GLU A O 1
ATOM 949 N N . TRP A 1 116 ? 1.101 17.840 -16.119 1.00 72.25 116 TRP A N 1
ATOM 950 C CA . TRP A 1 116 ? 1.328 18.892 -17.118 1.00 72.25 116 TRP A CA 1
ATOM 951 C C . TRP A 1 116 ? 0.814 18.545 -18.530 1.00 72.25 116 TRP A C 1
ATOM 953 O O . TRP A 1 116 ? 0.519 19.443 -19.312 1.00 72.25 116 TRP A O 1
ATOM 963 N N . LYS A 1 117 ? 0.680 17.249 -18.856 1.00 72.81 117 LYS A N 1
ATOM 964 C CA . LYS A 1 117 ? 0.072 16.757 -20.109 1.00 72.81 117 LYS A CA 1
ATOM 965 C C . LYS A 1 117 ? -1.446 16.527 -20.013 1.00 72.81 117 LYS A C 1
ATOM 967 O O . LYS A 1 117 ? -2.032 15.998 -20.954 1.00 72.81 117 LYS A O 1
ATOM 972 N N . GLY A 1 118 ? -2.077 16.875 -18.892 1.00 83.75 118 GLY A N 1
ATOM 973 C CA . GLY A 1 118 ? -3.503 16.690 -18.630 1.00 83.75 118 GLY A CA 1
ATOM 974 C C . GLY A 1 118 ? -3.808 15.627 -17.571 1.00 83.75 118 GLY A C 1
ATOM 975 O O . GLY A 1 118 ? -2.940 15.169 -16.828 1.00 83.75 118 GLY A O 1
ATOM 976 N N . LYS A 1 119 ? -5.083 15.234 -17.496 1.00 86.69 119 LYS A N 1
ATOM 977 C CA . LYS A 1 119 ? -5.587 14.265 -16.515 1.00 86.69 119 LYS A CA 1
ATOM 978 C C . LYS A 1 119 ? -5.301 12.835 -16.961 1.00 86.69 119 LYS A C 1
ATOM 980 O O . LYS A 1 119 ? -5.722 12.423 -18.040 1.00 86.69 119 LYS A O 1
ATOM 985 N N . ARG A 1 120 ? -4.628 12.063 -16.109 1.00 86.06 120 ARG A N 1
ATOM 986 C CA . ARG A 1 120 ? -4.337 10.643 -16.339 1.00 86.06 120 ARG A CA 1
ATOM 987 C C . ARG A 1 120 ? -4.988 9.778 -15.279 1.00 86.06 120 ARG A C 1
ATOM 989 O O . ARG A 1 120 ? -4.915 10.090 -14.094 1.00 86.06 120 ARG A O 1
ATOM 996 N N . ARG A 1 121 ? -5.617 8.689 -15.723 1.00 89.06 121 ARG A N 1
ATOM 997 C CA . ARG A 1 121 ? -6.164 7.651 -14.851 1.00 89.06 121 ARG A CA 1
ATOM 998 C C . ARG A 1 121 ? -5.121 6.561 -14.660 1.00 89.06 121 ARG A C 1
ATOM 1000 O O . ARG A 1 121 ? -4.516 6.125 -15.637 1.00 89.06 121 ARG A O 1
ATOM 1007 N N . TYR A 1 122 ? -4.937 6.142 -13.416 1.00 90.62 122 TYR A N 1
ATOM 1008 C CA . TYR A 1 122 ? -3.940 5.151 -13.040 1.00 90.62 122 TYR A CA 1
ATOM 1009 C C . TYR A 1 122 ? -4.588 3.905 -12.444 1.00 90.62 122 TYR A C 1
ATOM 1011 O O . TYR A 1 122 ? -5.606 3.990 -11.749 1.00 90.62 122 TYR A O 1
ATOM 1019 N N . ASP A 1 123 ? -3.970 2.758 -12.716 1.00 92.38 123 ASP A N 1
ATOM 1020 C CA . ASP A 1 123 ? -4.359 1.482 -12.127 1.00 92.38 123 ASP A CA 1
ATOM 1021 C C . ASP A 1 123 ? -4.084 1.486 -10.624 1.00 92.38 123 ASP A C 1
ATOM 1023 O O . ASP A 1 123 ? -3.213 2.215 -10.138 1.00 92.38 123 ASP A O 1
ATOM 1027 N N . LYS A 1 124 ? -4.846 0.683 -9.882 1.00 94.25 124 LYS A N 1
ATOM 1028 C CA . LYS A 1 124 ? -4.769 0.609 -8.422 1.00 94.25 124 LYS A CA 1
ATOM 1029 C C . LYS A 1 124 ? -4.404 -0.799 -7.994 1.00 94.25 124 LYS A C 1
ATOM 1031 O O . LYS A 1 124 ? -4.940 -1.761 -8.535 1.00 94.25 124 LYS A O 1
ATOM 1036 N N . ILE A 1 125 ? -3.556 -0.899 -6.981 1.00 94.62 125 ILE A N 1
ATOM 1037 C CA . ILE A 1 125 ? -3.201 -2.160 -6.338 1.00 94.62 125 ILE A CA 1
ATOM 1038 C C . ILE A 1 125 ? -3.193 -1.990 -4.820 1.00 94.62 125 ILE A C 1
ATOM 1040 O O . ILE A 1 125 ? -2.825 -0.937 -4.292 1.00 94.62 125 ILE A O 1
ATOM 1044 N N . LEU A 1 126 ? -3.591 -3.043 -4.118 1.00 95.25 126 LEU A N 1
ATOM 1045 C CA . LEU A 1 126 ? -3.523 -3.156 -2.671 1.00 95.25 126 LEU A CA 1
ATOM 1046 C C . LEU A 1 126 ? -2.386 -4.103 -2.283 1.00 95.25 126 LEU A C 1
ATOM 1048 O O . LEU A 1 126 ? -2.408 -5.277 -2.642 1.00 95.25 126 LEU A O 1
ATOM 1052 N N . LEU A 1 127 ? -1.431 -3.623 -1.490 1.00 95.19 127 LEU A N 1
ATOM 1053 C CA . LEU A 1 127 ? -0.447 -4.461 -0.809 1.00 95.19 127 LEU A CA 1
ATOM 1054 C C . LEU A 1 127 ?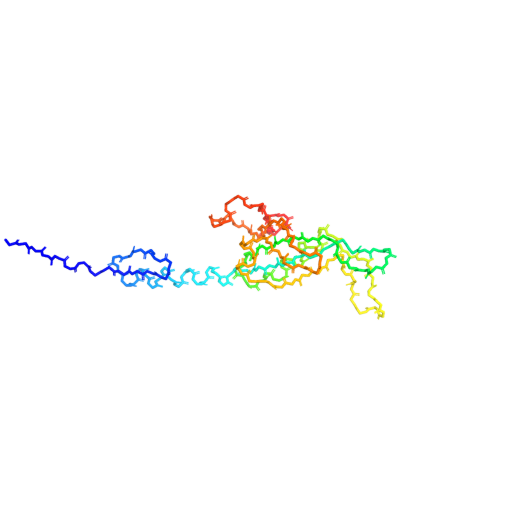 -0.966 -4.751 0.600 1.00 95.19 127 LEU A C 1
ATOM 1056 O O . LEU A 1 127 ? -0.968 -3.870 1.461 1.00 95.19 127 LEU A O 1
ATOM 1060 N N . SER A 1 128 ? -1.444 -5.972 0.827 1.00 92.94 128 SER A N 1
ATOM 1061 C CA . SER A 1 128 ? -2.001 -6.364 2.123 1.00 92.94 128 SER A CA 1
ATOM 1062 C C . SER A 1 128 ? -1.961 -7.883 2.318 1.00 92.94 128 SER A C 1
ATOM 1064 O O . SER A 1 128 ? -2.404 -8.613 1.423 1.00 92.94 128 SER A O 1
ATOM 1066 N N . PRO A 1 129 ? -1.523 -8.376 3.492 1.00 90.62 129 PRO A N 1
ATOM 1067 C CA . PRO A 1 129 ? -1.567 -9.796 3.830 1.00 90.62 129 PRO A CA 1
ATOM 1068 C C . PRO A 1 129 ? -2.999 -10.290 4.061 1.00 90.62 129 PRO A C 1
ATOM 1070 O O . PRO A 1 129 ? -3.303 -11.459 3.854 1.00 90.62 129 PRO A O 1
ATOM 1073 N N . THR A 1 130 ? -3.909 -9.395 4.442 1.00 88.81 130 THR A N 1
ATOM 1074 C CA . THR A 1 130 ? -5.320 -9.705 4.688 1.00 88.81 130 THR A CA 1
ATOM 1075 C C . THR A 1 130 ? -6.215 -9.083 3.627 1.00 88.81 130 THR A C 1
ATOM 1077 O O . THR A 1 130 ? -5.904 -8.030 3.064 1.00 88.81 130 THR A O 1
ATOM 1080 N N . GLU A 1 131 ? -7.354 -9.713 3.367 1.00 85.75 131 GLU A N 1
ATOM 1081 C CA . GLU A 1 131 ? -8.410 -9.098 2.567 1.00 85.75 131 GLU A CA 1
ATOM 1082 C C . GLU A 1 131 ? -9.070 -7.968 3.358 1.00 85.75 131 GLU A C 1
ATOM 1084 O O . GLU A 1 131 ? -9.334 -8.104 4.552 1.00 85.75 131 GLU A O 1
ATOM 1089 N N . LEU A 1 132 ? -9.292 -6.837 2.689 1.00 85.62 132 LEU A N 1
ATOM 1090 C CA . LEU A 1 132 ? -9.921 -5.655 3.267 1.00 85.62 132 LEU A CA 1
ATOM 1091 C C . LEU A 1 132 ? -11.201 -5.365 2.497 1.00 85.62 132 LEU A C 1
ATOM 1093 O O . LEU A 1 132 ? -11.169 -5.191 1.275 1.00 85.62 132 LEU A O 1
ATOM 1097 N N . ASP A 1 133 ? -12.318 -5.299 3.215 1.00 83.19 133 ASP A N 1
ATOM 1098 C CA . ASP A 1 133 ? -13.633 -5.098 2.614 1.00 83.19 133 ASP A CA 1
ATOM 1099 C C . ASP A 1 133 ? -13.721 -3.780 1.831 1.00 83.19 133 ASP A C 1
ATOM 1101 O O . ASP A 1 133 ? -14.370 -3.741 0.786 1.00 83.19 133 ASP A O 1
ATOM 1105 N N . GLU A 1 134 ? -13.022 -2.721 2.265 1.00 79.19 134 GLU A N 1
ATOM 1106 C CA . GLU A 1 134 ? -13.042 -1.419 1.577 1.00 79.19 134 GLU A CA 1
ATOM 1107 C C . GLU A 1 134 ? -12.340 -1.423 0.217 1.00 79.19 134 GLU A C 1
ATOM 1109 O O . GLU A 1 134 ? -12.524 -0.502 -0.578 1.00 79.19 134 GLU A O 1
ATOM 1114 N N . PHE A 1 135 ? -11.532 -2.446 -0.054 1.00 83.62 135 PHE A N 1
ATOM 1115 C CA . PHE A 1 135 ? -10.738 -2.568 -1.273 1.00 83.62 135 PHE A CA 1
ATOM 1116 C C . PHE A 1 135 ? -11.207 -3.734 -2.151 1.00 83.62 135 PHE A C 1
ATOM 1118 O O . PHE A 1 135 ? -10.496 -4.155 -3.066 1.00 83.62 135 PHE A O 1
ATOM 1125 N N . LYS A 1 136 ? -12.420 -4.248 -1.908 1.00 80.62 136 LYS A N 1
ATOM 1126 C CA . LYS A 1 136 ? -13.054 -5.260 -2.759 1.00 80.62 136 LYS A CA 1
ATOM 1127 C C . LYS A 1 136 ? -13.140 -4.759 -4.205 1.00 80.62 136 LYS A C 1
ATOM 1129 O O . LYS A 1 136 ? -13.736 -3.724 -4.484 1.00 80.62 136 LYS A O 1
ATOM 1134 N N . GLY A 1 137 ? -12.527 -5.507 -5.124 1.00 81.75 137 GLY A N 1
ATOM 1135 C CA . GLY A 1 137 ? -12.449 -5.171 -6.552 1.00 81.75 137 GLY A CA 1
ATOM 1136 C C . GLY A 1 137 ? -11.137 -4.517 -6.998 1.00 81.75 137 GLY A C 1
ATOM 1137 O O . GLY A 1 137 ? -10.968 -4.270 -8.189 1.00 81.75 137 GLY A O 1
ATOM 1138 N N . ILE A 1 138 ? -10.203 -4.258 -6.079 1.00 87.19 138 ILE A N 1
ATOM 1139 C CA . ILE A 1 138 ? -8.831 -3.842 -6.397 1.00 87.19 138 ILE A CA 1
ATOM 1140 C C . ILE A 1 138 ? -7.926 -5.077 -6.372 1.00 87.19 138 ILE A C 1
ATOM 1142 O O . ILE A 1 138 ? -8.114 -5.974 -5.550 1.00 87.19 138 ILE A O 1
ATOM 1146 N N . GLU A 1 139 ? -6.944 -5.132 -7.273 1.00 91.25 139 GLU A N 1
ATOM 1147 C CA . GLU A 1 139 ? -5.957 -6.214 -7.291 1.00 91.25 139 GLU A CA 1
ATOM 1148 C C . GLU A 1 139 ? -5.199 -6.253 -5.956 1.00 91.25 139 GLU A C 1
ATOM 1150 O O . GLU A 1 139 ? -4.635 -5.245 -5.524 1.00 91.25 139 GLU A O 1
ATOM 1155 N N . ARG A 1 140 ? -5.196 -7.415 -5.292 1.00 93.88 140 ARG A N 1
ATOM 1156 C CA . ARG A 1 140 ? -4.506 -7.622 -4.014 1.00 93.88 140 ARG A CA 1
ATOM 1157 C C . ARG A 1 140 ? -3.213 -8.393 -4.230 1.00 93.88 140 ARG A C 1
ATOM 1159 O O . ARG A 1 140 ? -3.228 -9.490 -4.778 1.00 93.88 140 ARG A O 1
ATOM 1166 N N . PHE A 1 141 ? -2.126 -7.855 -3.698 1.00 93.38 141 PHE A N 1
ATOM 1167 C CA . PHE A 1 141 ? -0.843 -8.528 -3.577 1.00 93.38 141 PHE A CA 1
ATOM 1168 C C . PHE A 1 141 ? -0.561 -8.841 -2.105 1.00 93.38 141 PHE A C 1
ATOM 1170 O O . PHE A 1 141 ? -0.395 -7.941 -1.273 1.00 93.38 141 PHE A O 1
ATOM 1177 N N . ASP A 1 142 ? -0.512 -10.132 -1.787 1.00 92.88 142 ASP A N 1
ATOM 1178 C CA . ASP A 1 142 ? -0.211 -10.632 -0.448 1.00 92.88 142 ASP A CA 1
ATOM 1179 C C . ASP A 1 142 ? 1.302 -10.692 -0.236 1.00 92.88 142 ASP A C 1
ATOM 1181 O O . ASP A 1 142 ? 1.954 -11.704 -0.484 1.00 92.88 142 ASP A 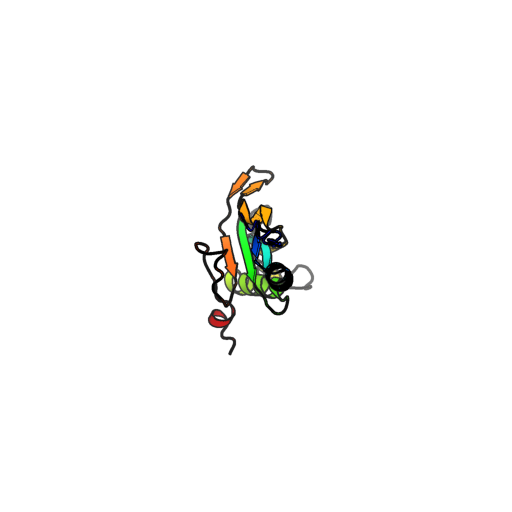O 1
ATOM 1185 N N . TYR A 1 143 ? 1.885 -9.580 0.206 1.00 90.56 143 TYR A N 1
ATOM 1186 C CA . TYR A 1 143 ? 3.338 -9.476 0.303 1.00 90.56 143 TYR A CA 1
ATOM 1187 C C . TYR A 1 143 ? 3.959 -10.433 1.331 1.00 90.56 143 TYR A C 1
ATOM 1189 O O . TYR A 1 143 ? 5.113 -10.815 1.163 1.00 90.56 143 TYR A O 1
ATOM 1197 N N . MET A 1 144 ? 3.228 -10.852 2.371 1.00 90.38 144 MET A N 1
ATOM 1198 C CA . MET A 1 144 ? 3.754 -11.813 3.349 1.00 90.38 144 MET A CA 1
ATOM 1199 C C . MET A 1 144 ? 3.913 -13.189 2.704 1.00 90.38 144 MET A C 1
ATOM 1201 O O . MET A 1 144 ? 4.985 -13.794 2.782 1.00 90.38 144 MET A O 1
ATOM 1205 N N . LYS A 1 145 ? 2.873 -13.642 1.995 1.00 91.00 145 LYS A N 1
ATOM 1206 C CA . LYS A 1 145 ? 2.883 -14.920 1.283 1.00 91.00 145 LYS A CA 1
ATOM 1207 C C . LYS A 1 145 ? 3.869 -14.916 0.114 1.00 91.00 145 LYS A C 1
ATOM 1209 O O . LYS A 1 145 ? 4.680 -15.830 -0.007 1.00 91.00 145 LYS A O 1
ATOM 1214 N N . GLU A 1 146 ? 3.826 -13.882 -0.722 1.00 90.69 146 GLU A N 1
ATOM 1215 C CA . GLU A 1 146 ? 4.634 -13.779 -1.945 1.00 90.69 146 GLU A CA 1
ATOM 1216 C C . GLU A 1 146 ? 6.133 -13.623 -1.657 1.00 90.69 146 GLU A C 1
ATOM 1218 O O . GLU A 1 146 ? 6.977 -14.013 -2.465 1.00 90.69 146 GLU A O 1
ATOM 1223 N N . TRP A 1 147 ? 6.502 -13.056 -0.506 1.00 91.12 147 TRP A N 1
ATOM 1224 C CA . TRP A 1 147 ? 7.907 -12.914 -0.111 1.00 91.12 147 TRP A CA 1
ATOM 1225 C C . TRP A 1 147 ? 8.407 -14.044 0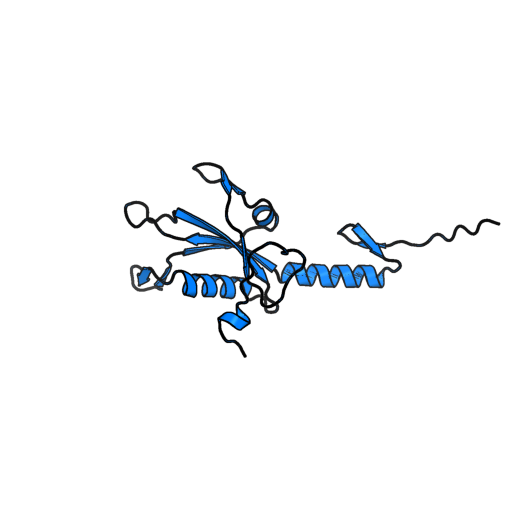.793 1.00 91.12 147 TRP A C 1
ATOM 1227 O O . TRP A 1 147 ? 9.597 -14.070 1.104 1.00 91.12 147 TRP A O 1
ATOM 1237 N N . GLY A 1 148 ? 7.539 -14.991 1.163 1.00 86.19 148 GLY A N 1
ATOM 1238 C CA . GLY A 1 148 ? 7.907 -16.176 1.937 1.00 86.19 148 GLY A CA 1
ATOM 1239 C C . GLY A 1 148 ? 8.177 -15.902 3.416 1.00 86.19 148 GLY A C 1
ATOM 1240 O O . GLY A 1 148 ? 8.976 -16.617 4.026 1.00 86.19 148 GLY A O 1
ATOM 1241 N N . PHE A 1 149 ? 7.540 -14.879 3.994 1.00 82.50 149 PHE A N 1
ATOM 1242 C CA . PHE A 1 149 ? 7.567 -14.680 5.442 1.00 82.50 149 PHE A CA 1
ATOM 1243 C C . PHE A 1 149 ? 6.820 -15.836 6.123 1.00 82.50 149 PHE A C 1
ATOM 1245 O O . PHE A 1 149 ? 5.762 -16.260 5.654 1.00 82.50 149 PHE A O 1
ATOM 1252 N N . LYS A 1 150 ? 7.429 -16.392 7.175 1.00 65.31 150 LYS A N 1
ATOM 1253 C CA . LYS A 1 150 ? 6.905 -17.521 7.954 1.00 65.31 150 LYS A CA 1
ATOM 1254 C C . LYS A 1 150 ? 6.219 -17.037 9.217 1.00 65.31 150 LYS A C 1
ATOM 1256 O O . LYS A 1 150 ? 6.773 -16.100 9.832 1.00 65.31 150 LYS A O 1
#